Protein AF-A0A929VU07-F1 (afdb_monomer)

Secondary structure (DSSP, 8-state):
--HHHHHHHHHHSTTEEEE-TT-TTEEEEEETTEEEEEEE-SSSS--EEE---HHHHHHT-

Nearest PDB structures (foldseek):
  2fki-assembly1_A  TM=7.594E-01  e=6.753E-03  Escherichia coli
  2i8d-assembly1_B  TM=7.427E-01  e=1.051E-01  Lacticaseibacillus casei
  7wx6-assembly1_A  TM=3.340E-01  e=1.772E-01  Legionella pneumophila
  7vfm-assembly1_A  TM=6.553E-01  e=2.266E+00  Staphylococcus aureus subsp. aureus USA300
  3ch1-assembly3_G  TM=4.661E-01  e=7.462E-01  Mus musculus

Foldseek 3Di:
DDPVVVVVVLVVPPQKDWDDPPDDQKIFIDHPNHTAKIWGNDPPDTDMDGDDDPVVVVVVD

Sequence (61 aa):
MNIEQVRAYALALPGTTEDMPYGPDCVVFRIEGKIYLHISLEPSEPRCAVKLDPAVGAELR

Radius of gyration: 12.07 Å; Cα contacts (8 Å, |Δi|>4): 78; chains: 1; bounding box: 23×31×26 Å

pLDDT: mean 94.73, std 4.75, range [70.94, 98.44]

Solvent-accessible surface area (backbone atoms only — not comparable to full-atom values): 3736 Å² total; per-residue (Å²): 115,62,65,68,62,52,50,55,53,50,61,68,41,86,70,40,44,80,49,51,96,85,41,94,53,34,47,33,34,22,46,88,84,43,77,46,39,37,36,50,65,54,95,59,85,62,46,70,50,70,73,68,58,70,70,62,53,61,74,77,107

Structure (mmCIF, N/CA/C/O backbone)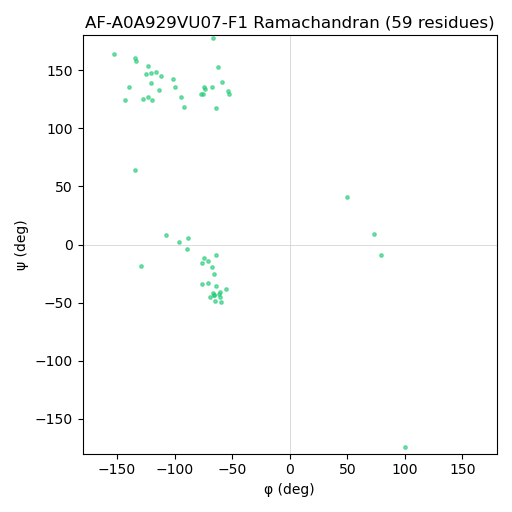:
data_AF-A0A929VU07-F1
#
_entry.id   AF-A0A929VU07-F1
#
loop_
_atom_site.group_PDB
_atom_site.id
_atom_site.type_symbol
_atom_site.label_atom_id
_atom_site.label_alt_id
_atom_site.label_comp_id
_atom_site.label_asym_id
_atom_site.label_entity_id
_atom_site.label_seq_id
_atom_site.pdbx_PDB_ins_code
_atom_site.Cartn_x
_atom_site.Cartn_y
_atom_site.Cartn_z
_atom_site.occupancy
_atom_site.B_iso_or_equiv
_atom_site.auth_seq_id
_atom_site.auth_comp_id
_atom_site.auth_asym_id
_atom_site.auth_atom_id
_atom_site.pdbx_PDB_model_num
ATOM 1 N N . MET A 1 1 ? -1.107 2.752 -13.947 1.00 88.81 1 MET A N 1
ATOM 2 C CA . MET A 1 1 ? -1.905 2.531 -12.715 1.00 88.81 1 MET A CA 1
ATOM 3 C C . MET A 1 1 ? -2.228 3.880 -12.075 1.00 88.81 1 MET A C 1
ATOM 5 O O . MET A 1 1 ? -1.345 4.725 -12.060 1.00 88.81 1 MET A O 1
ATOM 9 N N . ASN A 1 2 ? -3.448 4.112 -11.575 1.00 92.94 2 ASN A N 1
ATOM 10 C CA . ASN A 1 2 ? -3.778 5.325 -10.811 1.00 92.94 2 ASN A CA 1
ATOM 11 C C . ASN A 1 2 ? -3.564 5.060 -9.309 1.00 92.94 2 ASN A C 1
ATOM 13 O O . ASN A 1 2 ? -4.213 4.179 -8.750 1.00 92.94 2 ASN A O 1
ATOM 17 N N . ILE A 1 3 ? -2.652 5.803 -8.677 1.00 94.12 3 ILE A N 1
ATOM 18 C CA . ILE A 1 3 ? -2.243 5.575 -7.281 1.00 94.12 3 ILE A CA 1
ATOM 19 C C . ILE A 1 3 ? -3.395 5.838 -6.306 1.00 94.12 3 ILE A C 1
ATOM 21 O O . ILE A 1 3 ? -3.644 5.012 -5.433 1.00 94.12 3 ILE A O 1
ATOM 25 N N . GLU A 1 4 ? -4.149 6.922 -6.494 1.00 94.88 4 GLU A N 1
ATOM 26 C CA . GLU A 1 4 ? -5.262 7.283 -5.606 1.00 94.88 4 GLU A CA 1
ATOM 27 C C . GLU A 1 4 ? -6.389 6.249 -5.637 1.00 94.88 4 GLU A C 1
ATOM 29 O O . GLU A 1 4 ? -6.979 5.939 -4.604 1.00 94.88 4 GLU A O 1
ATOM 34 N N . GLN A 1 5 ? -6.657 5.652 -6.801 1.00 97.06 5 GLN A N 1
ATOM 35 C CA . GLN A 1 5 ? -7.635 4.566 -6.907 1.00 97.06 5 GLN A CA 1
ATOM 36 C C . GLN A 1 5 ? -7.183 3.315 -6.145 1.00 97.06 5 GLN A C 1
ATOM 38 O O . GLN A 1 5 ? -7.982 2.710 -5.431 1.00 97.06 5 GL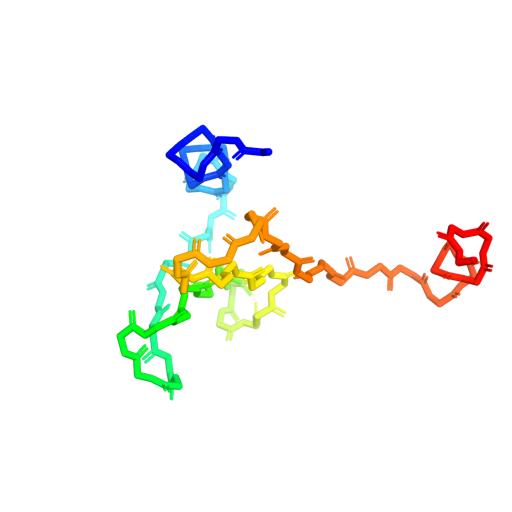N A O 1
ATOM 43 N N . VAL A 1 6 ? -5.905 2.941 -6.257 1.00 96.50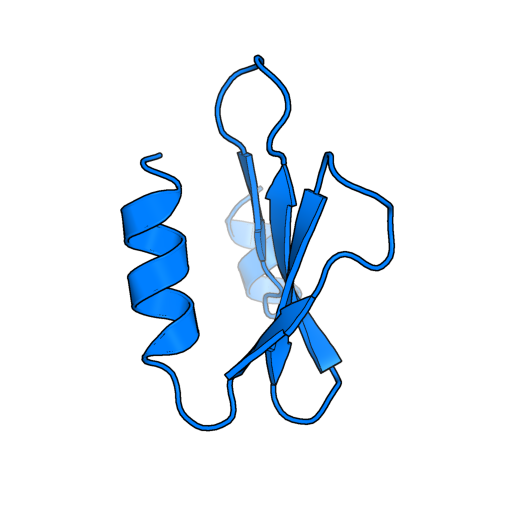 6 VAL A N 1
ATOM 44 C CA . VAL A 1 6 ? -5.351 1.790 -5.524 1.00 96.50 6 VAL A CA 1
ATOM 45 C C . VAL A 1 6 ? -5.334 2.059 -4.022 1.00 96.50 6 VAL A C 1
ATOM 47 O O . VAL A 1 6 ? -5.716 1.187 -3.246 1.00 96.50 6 VAL A O 1
ATOM 50 N N . ARG A 1 7 ? -4.958 3.273 -3.609 1.00 96.69 7 ARG A N 1
ATOM 51 C CA . ARG A 1 7 ? -4.982 3.719 -2.212 1.00 96.69 7 ARG A CA 1
ATOM 52 C C . ARG A 1 7 ? -6.391 3.658 -1.626 1.00 96.69 7 ARG A C 1
ATOM 54 O O . ARG A 1 7 ? -6.580 3.070 -0.564 1.00 96.69 7 ARG A O 1
ATOM 61 N N . ALA A 1 8 ? -7.381 4.211 -2.328 1.00 98.06 8 ALA A N 1
ATOM 62 C CA . ALA A 1 8 ? -8.777 4.176 -1.900 1.00 98.06 8 ALA A CA 1
ATOM 63 C C . ALA A 1 8 ? -9.298 2.737 -1.767 1.00 98.06 8 ALA A C 1
ATOM 65 O O . ALA A 1 8 ? -9.975 2.415 -0.792 1.00 98.06 8 ALA A O 1
ATOM 66 N N . TYR A 1 9 ? -8.941 1.861 -2.710 1.00 97.62 9 TYR A N 1
ATOM 67 C CA . TYR A 1 9 ? -9.294 0.446 -2.647 1.00 97.62 9 TYR A CA 1
ATOM 68 C C . TYR A 1 9 ? -8.632 -0.267 -1.460 1.00 97.62 9 TYR A C 1
ATOM 70 O O . TYR A 1 9 ? -9.315 -0.950 -0.702 1.00 97.62 9 TYR A O 1
ATOM 78 N N . ALA A 1 10 ? -7.323 -0.087 -1.261 1.00 97.50 10 ALA A N 1
ATOM 79 C CA . ALA A 1 10 ? -6.589 -0.713 -0.165 1.00 97.50 10 ALA A CA 1
ATOM 80 C C . ALA A 1 10 ? -7.147 -0.287 1.202 1.00 97.50 10 ALA A C 1
ATOM 82 O O . ALA A 1 10 ? -7.409 -1.137 2.049 1.00 97.50 10 ALA A O 1
ATOM 83 N N . LEU A 1 11 ? -7.407 1.010 1.399 1.00 97.81 11 LEU A N 1
ATOM 84 C CA . LEU A 1 11 ? -7.978 1.542 2.642 1.00 97.81 11 LEU A CA 1
ATOM 85 C C . LEU A 1 11 ? -9.429 1.105 2.893 1.00 97.81 11 LEU A C 1
ATOM 87 O O . LEU A 1 11 ? -9.880 1.146 4.035 1.00 97.81 11 LEU A O 1
ATOM 91 N N . ALA A 1 12 ? -10.155 0.663 1.863 1.00 98.06 12 ALA A N 1
ATOM 92 C CA . ALA A 1 12 ? -11.484 0.079 2.031 1.00 98.06 12 ALA A CA 1
ATOM 93 C C . ALA A 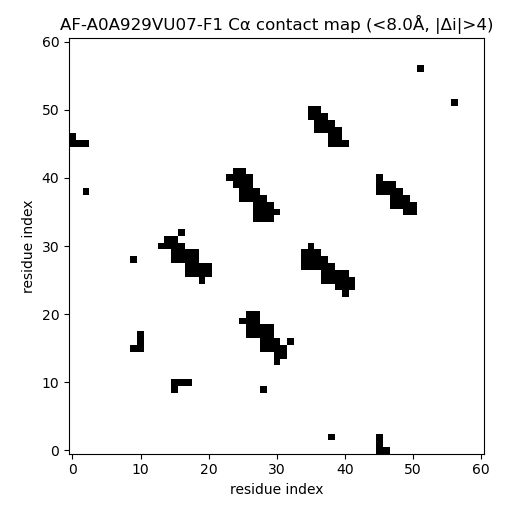1 12 ? -11.442 -1.364 2.574 1.00 98.06 12 ALA A C 1
ATOM 95 O O . ALA A 1 12 ? -12.464 -1.864 3.049 1.00 98.06 12 ALA A O 1
ATOM 96 N N . LEU A 1 13 ? -10.289 -2.046 2.524 1.00 97.19 13 LEU A N 1
ATOM 97 C CA . LEU A 1 13 ? -10.147 -3.404 3.049 1.00 97.19 13 LEU A CA 1
ATOM 98 C C . LEU A 1 13 ? -10.085 -3.385 4.591 1.00 97.19 13 LEU A C 1
ATOM 100 O O . LEU A 1 13 ? -9.267 -2.649 5.155 1.00 97.19 13 LEU A O 1
ATOM 104 N N . PRO A 1 14 ? -10.891 -4.209 5.294 1.00 97.62 14 PRO A N 1
ATOM 105 C CA . PRO A 1 14 ? -10.960 -4.205 6.755 1.00 97.62 14 PRO A CA 1
ATOM 106 C C . PRO A 1 14 ? -9.594 -4.365 7.427 1.00 97.62 14 PRO A C 1
ATOM 108 O O . PRO A 1 14 ? -8.815 -5.249 7.079 1.00 97.62 14 PRO A O 1
ATOM 111 N N . GLY A 1 15 ? -9.316 -3.512 8.415 1.00 96.44 15 GLY A N 1
ATOM 112 C CA . GLY A 1 15 ? -8.064 -3.555 9.172 1.00 96.44 15 GLY A CA 1
ATOM 113 C C . GLY A 1 15 ? -6.833 -3.063 8.406 1.00 96.44 15 GLY A C 1
ATOM 114 O O . GLY A 1 15 ? -5.721 -3.230 8.913 1.00 96.44 15 GLY A O 1
ATOM 115 N N . THR A 1 16 ? -7.004 -2.466 7.218 1.00 98.12 16 THR A N 1
ATOM 116 C CA . THR A 1 16 ? -5.886 -1.863 6.489 1.00 98.12 16 THR A CA 1
ATOM 117 C C . THR A 1 16 ? -5.450 -0.547 7.117 1.00 98.12 16 THR A C 1
ATOM 119 O O . THR A 1 16 ? -6.271 0.316 7.425 1.00 98.12 16 THR A O 1
ATOM 122 N N . THR A 1 17 ? -4.139 -0.373 7.252 1.00 98.31 17 THR A N 1
ATOM 123 C CA . THR A 1 17 ? -3.509 0.903 7.592 1.00 98.31 17 THR A CA 1
ATOM 124 C C . THR A 1 17 ? -2.487 1.301 6.534 1.00 98.31 17 THR A C 1
ATOM 126 O O . THR A 1 17 ? -1.918 0.453 5.844 1.00 98.31 17 THR A O 1
ATOM 129 N N . GLU A 1 18 ? -2.262 2.605 6.417 1.00 97.75 18 GLU A N 1
ATOM 130 C CA . GLU A 1 18 ? -1.250 3.214 5.556 1.00 97.75 18 GLU A CA 1
ATOM 131 C C . GLU A 1 18 ? -0.028 3.629 6.384 1.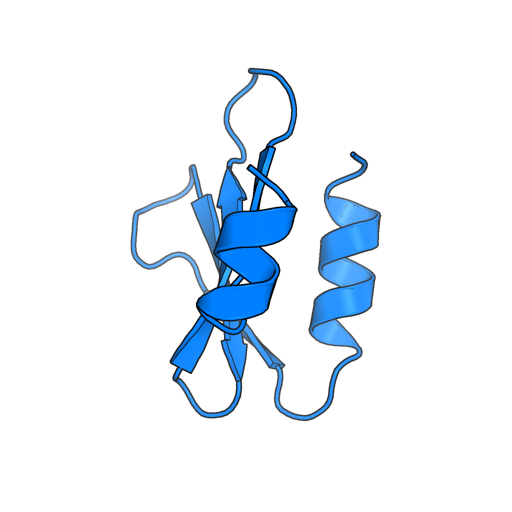00 97.75 18 GLU A C 1
ATOM 133 O O . GLU A 1 18 ? -0.171 4.069 7.526 1.00 97.75 18 GLU A O 1
ATOM 138 N N . ASP A 1 19 ? 1.166 3.460 5.818 1.00 97.06 19 ASP A N 1
ATOM 139 C CA . ASP A 1 19 ? 2.441 3.774 6.464 1.00 97.06 19 ASP A CA 1
ATOM 140 C C . ASP A 1 19 ? 3.527 4.116 5.420 1.00 97.06 19 ASP A C 1
ATOM 142 O O . ASP A 1 19 ? 3.391 3.803 4.235 1.00 97.06 19 ASP A O 1
ATOM 146 N N . MET A 1 20 ? 4.624 4.738 5.857 1.00 96.88 20 MET A N 1
ATOM 147 C CA . MET A 1 20 ? 5.778 5.118 5.029 1.00 96.88 20 MET A CA 1
ATOM 148 C C . MET A 1 20 ? 7.103 4.750 5.730 1.00 96.88 20 MET A C 1
ATOM 150 O O . MET A 1 20 ? 7.902 5.624 6.075 1.00 96.88 20 MET A O 1
ATOM 154 N N . PRO A 1 21 ? 7.377 3.450 5.966 1.00 96.25 21 PRO A N 1
ATOM 155 C CA . PRO A 1 21 ? 8.520 3.009 6.769 1.00 96.25 21 PRO A CA 1
ATOM 156 C C . PRO A 1 21 ? 9.875 3.215 6.075 1.00 96.25 21 PRO A C 1
ATOM 158 O O . PRO A 1 21 ? 10.912 3.113 6.725 1.00 96.25 21 PRO A O 1
ATOM 161 N N . TYR A 1 22 ? 9.874 3.475 4.763 1.00 93.44 22 TYR A N 1
ATOM 162 C CA . TYR A 1 22 ? 11.074 3.640 3.936 1.00 93.44 22 TYR A CA 1
ATOM 163 C C . TYR A 1 22 ? 11.321 5.098 3.519 1.00 93.44 22 TYR A C 1
ATOM 165 O O . TYR A 1 22 ? 12.202 5.351 2.703 1.00 93.44 22 TYR A O 1
ATOM 173 N N . GLY A 1 23 ? 10.557 6.049 4.067 1.00 93.06 23 GLY A N 1
ATOM 174 C CA . GLY A 1 23 ? 10.596 7.456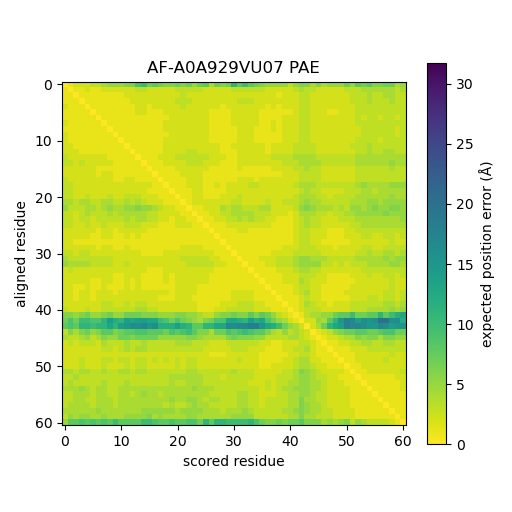 3.669 1.00 93.06 23 GLY A CA 1
ATOM 175 C C . GLY A 1 23 ? 9.456 7.852 2.719 1.00 93.06 23 GLY A C 1
ATOM 176 O O . GLY A 1 23 ? 8.548 7.058 2.474 1.00 93.06 23 GLY A O 1
ATOM 177 N N . PRO A 1 24 ? 9.479 9.092 2.200 1.00 93.75 24 PRO A N 1
ATOM 178 C CA . PRO A 1 24 ? 8.346 9.700 1.498 1.00 93.75 24 PRO A CA 1
ATOM 179 C C . PRO A 1 24 ? 8.110 9.153 0.083 1.00 93.75 24 PRO A C 1
ATOM 181 O O . PRO A 1 24 ? 7.063 9.417 -0.499 1.00 93.75 24 PRO A O 1
ATOM 184 N N . ASP A 1 25 ? 9.046 8.386 -0.473 1.00 93.12 25 ASP A N 1
ATOM 185 C CA . ASP A 1 25 ? 8.993 7.940 -1.872 1.00 93.12 25 ASP A CA 1
ATOM 186 C C . ASP A 1 25 ? 8.239 6.614 -2.062 1.00 93.12 25 ASP A C 1
ATOM 188 O O . ASP A 1 25 ? 8.062 6.129 -3.183 1.00 93.12 25 ASP A O 1
ATOM 192 N N . CYS A 1 26 ? 7.792 5.994 -0.969 1.00 94.44 26 CYS A N 1
ATOM 193 C CA . CYS A 1 26 ? 7.078 4.726 -0.992 1.00 94.44 26 CYS A CA 1
ATOM 194 C C . CYS A 1 26 ? 5.992 4.707 0.079 1.00 94.44 26 CYS A C 1
ATOM 196 O O . CYS A 1 26 ? 6.269 4.868 1.268 1.00 94.44 26 CYS A O 1
ATOM 198 N N . VAL A 1 27 ? 4.758 4.449 -0.346 1.00 96.69 27 VAL A N 1
ATOM 199 C CA . VAL A 1 27 ? 3.641 4.187 0.561 1.00 96.69 27 VAL A CA 1
ATOM 200 C C . VAL A 1 27 ? 3.414 2.684 0.658 1.00 96.69 27 VAL A C 1
ATOM 202 O O . VAL A 1 27 ? 3.435 1.967 -0.347 1.00 96.69 27 VAL A O 1
ATOM 205 N N . VAL A 1 28 ? 3.207 2.190 1.876 1.00 97.81 28 VAL A N 1
ATOM 206 C CA . VAL A 1 28 ? 2.911 0.781 2.129 1.00 97.81 28 VAL A CA 1
ATOM 207 C C . VAL A 1 28 ? 1.571 0.631 2.827 1.00 97.81 28 VAL A C 1
ATOM 209 O O . VAL A 1 28 ? 1.184 1.454 3.655 1.00 97.81 28 VAL A O 1
ATOM 212 N N . PHE A 1 29 ? 0.891 -0.471 2.533 1.00 98.44 29 PHE A N 1
ATOM 213 C CA . PHE A 1 29 ? -0.358 -0.842 3.181 1.00 98.44 29 PHE A CA 1
ATOM 214 C C . PHE A 1 29 ? -0.152 -2.105 4.003 1.00 98.44 29 PHE A C 1
ATOM 216 O O . PHE A 1 29 ? 0.467 -3.084 3.556 1.00 98.44 29 PHE A O 1
ATOM 223 N N . ARG A 1 30 ? -0.654 -2.064 5.235 1.00 98.38 30 ARG A N 1
ATOM 224 C CA . ARG A 1 30 ? -0.548 -3.137 6.220 1.00 98.38 30 ARG A CA 1
ATOM 225 C C . ARG A 1 30 ? -1.926 -3.667 6.558 1.00 98.38 30 ARG A C 1
ATOM 227 O O . ARG A 1 30 ? -2.869 -2.897 6.598 1.00 98.38 30 ARG A O 1
ATOM 234 N N . ILE A 1 31 ? -2.014 -4.952 6.872 1.00 97.06 31 ILE A N 1
ATOM 235 C CA . ILE A 1 31 ? -3.170 -5.561 7.533 1.00 97.06 31 ILE A CA 1
ATOM 236 C C . ILE A 1 31 ? -2.667 -6.228 8.809 1.00 97.06 31 ILE A C 1
ATOM 238 O O . ILE A 1 31 ? -1.662 -6.943 8.777 1.00 97.06 31 ILE A O 1
ATOM 242 N N . GLU A 1 32 ? -3.279 -5.904 9.950 1.00 95.00 32 GLU A N 1
ATOM 243 C CA . GLU A 1 32 ? -2.821 -6.368 11.274 1.00 95.00 32 GLU A CA 1
ATOM 244 C C . GLU A 1 32 ? -1.304 -6.142 11.500 1.00 95.00 32 GLU A C 1
ATOM 246 O O . GLU A 1 32 ? -0.573 -7.007 11.982 1.00 95.00 32 GLU A O 1
ATOM 251 N N . GLY A 1 33 ? -0.789 -4.984 11.065 1.00 95.12 33 GLY A N 1
ATOM 252 C CA . GLY A 1 33 ? 0.628 -4.610 11.182 1.00 95.12 33 GLY A CA 1
ATOM 253 C C . GLY A 1 33 ? 1.575 -5.227 10.137 1.00 95.12 33 GLY A C 1
ATOM 254 O O . GLY A 1 33 ? 2.725 -4.790 10.018 1.00 95.12 33 GLY A O 1
ATOM 255 N N . LYS A 1 34 ? 1.116 -6.182 9.319 1.00 96.69 34 LYS A N 1
ATOM 256 C CA . LYS A 1 34 ? 1.924 -6.855 8.287 1.00 96.69 34 LYS A CA 1
ATOM 257 C C . LYS A 1 34 ? 1.752 -6.185 6.927 1.00 96.69 34 LYS A C 1
ATOM 259 O O . LYS A 1 34 ? 0.636 -6.068 6.436 1.00 96.69 34 LYS A O 1
ATOM 264 N N . ILE A 1 35 ? 2.855 -5.810 6.280 1.00 97.75 35 ILE A N 1
ATOM 265 C CA . ILE A 1 35 ? 2.823 -5.197 4.941 1.00 97.75 35 ILE A CA 1
ATOM 266 C C . ILE A 1 35 ? 2.349 -6.214 3.894 1.00 97.75 35 ILE A C 1
ATOM 268 O O . ILE A 1 35 ? 2.851 -7.345 3.8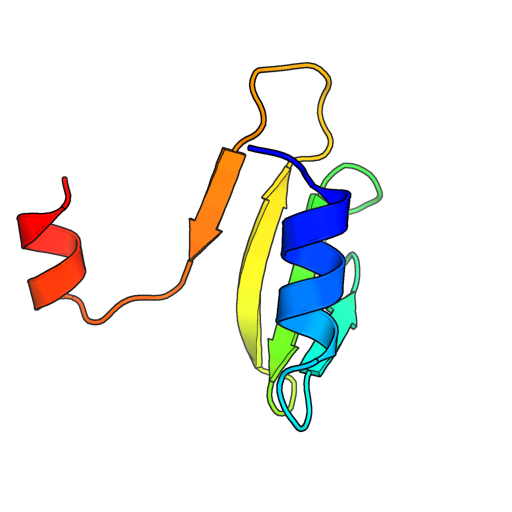85 1.00 97.75 35 ILE A O 1
ATOM 272 N N . TYR A 1 36 ? 1.445 -5.808 2.998 1.00 97.69 36 TYR A N 1
ATOM 273 C CA . TYR A 1 36 ? 0.975 -6.623 1.867 1.00 97.69 36 TYR A CA 1
ATOM 274 C C . TYR A 1 36 ? 1.023 -5.916 0.502 1.00 97.69 36 TYR A C 1
ATOM 276 O O . TYR A 1 36 ? 1.028 -6.603 -0.518 1.00 97.69 36 TYR A O 1
ATOM 284 N N . LEU A 1 37 ? 1.110 -4.583 0.470 1.00 97.88 37 LEU A N 1
ATOM 285 C CA . LEU A 1 37 ? 1.192 -3.780 -0.753 1.00 97.88 37 LEU A CA 1
ATOM 286 C C . LEU A 1 37 ? 2.201 -2.638 -0.561 1.00 97.88 37 LEU A C 1
ATOM 288 O O . LEU A 1 37 ? 2.186 -1.974 0.471 1.00 97.88 37 LEU A O 1
ATOM 292 N N . HIS A 1 38 ? 3.055 -2.418 -1.559 1.00 97.00 38 HIS A N 1
ATOM 293 C CA . HIS A 1 38 ? 3.953 -1.266 -1.675 1.00 97.00 38 HIS A CA 1
ATOM 294 C C . HIS A 1 38 ? 3.641 -0.523 -2.966 1.00 97.00 38 HIS A C 1
ATOM 296 O O . HIS A 1 38 ? 3.476 -1.170 -3.999 1.00 97.00 38 HIS A O 1
ATOM 302 N N . ILE A 1 39 ? 3.629 0.804 -2.938 1.00 96.12 39 ILE A N 1
ATOM 303 C CA . ILE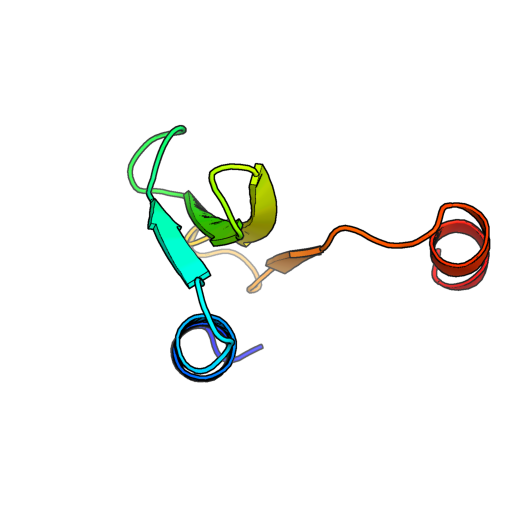 A 1 39 ? 3.498 1.641 -4.131 1.00 96.12 39 ILE A CA 1
ATOM 304 C C . ILE A 1 39 ? 4.649 2.643 -4.138 1.00 96.12 39 ILE A C 1
ATOM 306 O O . ILE A 1 39 ? 4.840 3.384 -3.176 1.00 96.12 39 ILE A O 1
ATOM 310 N N . SER A 1 40 ? 5.408 2.661 -5.233 1.00 94.38 40 SER A N 1
ATOM 311 C CA . SER A 1 40 ? 6.437 3.677 -5.462 1.00 94.38 40 SER A CA 1
ATOM 312 C C . SER A 1 40 ? 5.766 4.976 -5.909 1.00 94.38 40 SER A C 1
ATOM 314 O O . SER A 1 40 ? 4.940 4.957 -6.822 1.00 94.38 40 SER A O 1
ATOM 316 N N . LEU A 1 41 ? 6.114 6.082 -5.252 1.00 92.31 41 LEU A N 1
ATOM 317 C CA . LEU A 1 41 ? 5.632 7.432 -5.561 1.00 92.31 41 LEU A CA 1
ATOM 318 C C . LEU A 1 41 ? 6.616 8.213 -6.449 1.00 92.31 41 LEU A C 1
ATOM 320 O O . LEU A 1 41 ? 6.382 9.381 -6.755 1.00 92.31 41 LEU A O 1
ATOM 324 N N . GLU A 1 42 ? 7.718 7.580 -6.859 1.00 87.25 42 GLU A N 1
ATOM 325 C CA . GLU A 1 42 ? 8.717 8.196 -7.729 1.00 87.25 42 GLU A CA 1
ATOM 326 C C . GLU A 1 42 ? 8.124 8.577 -9.100 1.00 87.25 42 GLU A C 1
ATOM 328 O O . GLU A 1 42 ? 7.232 7.884 -9.592 1.00 87.25 42 GLU A O 1
ATOM 333 N N . PRO A 1 43 ? 8.669 9.605 -9.787 1.00 70.94 43 PRO A N 1
ATOM 334 C CA . PRO A 1 43 ? 8.123 10.134 -11.047 1.00 70.94 43 PRO A CA 1
ATOM 335 C C . PRO A 1 43 ? 8.137 9.161 -12.235 1.00 70.94 43 PRO A C 1
ATOM 337 O O . PRO A 1 43 ? 7.621 9.481 -13.305 1.00 70.94 43 PRO A O 1
ATOM 340 N N . SER A 1 44 ? 8.791 8.009 -12.082 1.00 80.56 44 SER A N 1
ATOM 341 C CA . SER A 1 44 ? 8.807 6.942 -13.080 1.00 80.56 44 SER A CA 1
ATOM 342 C C . SER A 1 44 ? 7.422 6.304 -13.256 1.00 80.56 44 SER A C 1
ATOM 344 O O . SER A 1 44 ? 6.460 6.651 -12.575 1.00 80.56 44 SER A O 1
ATOM 346 N N . GLU A 1 45 ? 7.307 5.347 -14.174 1.00 82.75 45 GLU A N 1
ATOM 347 C CA . GLU A 1 45 ? 6.052 4.633 -14.398 1.00 82.75 45 GLU A CA 1
ATOM 348 C C . GLU A 1 45 ? 5.487 4.044 -13.082 1.00 82.75 45 GLU A C 1
ATOM 350 O O . GLU A 1 45 ? 6.221 3.388 -12.333 1.00 82.75 45 GLU A O 1
ATOM 355 N N . PRO A 1 46 ? 4.196 4.278 -12.765 1.00 86.19 46 PRO A N 1
ATOM 356 C CA . PRO A 1 46 ? 3.624 3.896 -11.481 1.00 86.19 46 PRO A CA 1
ATOM 357 C C . PRO A 1 46 ? 3.626 2.377 -11.311 1.00 86.19 46 PRO A C 1
ATOM 359 O O . PRO A 1 46 ? 2.941 1.650 -12.036 1.00 86.19 46 PRO A O 1
ATOM 362 N N . ARG A 1 47 ? 4.359 1.918 -10.295 1.00 91.69 47 ARG A N 1
ATOM 363 C CA . ARG A 1 47 ? 4.612 0.507 -9.984 1.00 91.69 47 ARG A CA 1
ATOM 364 C C . ARG A 1 47 ? 4.211 0.171 -8.555 1.00 91.69 47 ARG A C 1
ATOM 366 O O . ARG A 1 47 ? 4.362 0.985 -7.642 1.00 91.69 47 ARG A O 1
ATOM 373 N N . CYS A 1 48 ? 3.743 -1.056 -8.356 1.00 94.38 48 CYS A N 1
ATOM 374 C CA . CYS A 1 48 ? 3.476 -1.597 -7.032 1.00 94.38 48 CYS A CA 1
ATOM 375 C C . CYS A 1 48 ? 4.044 -3.008 -6.876 1.00 94.38 48 CYS A C 1
ATOM 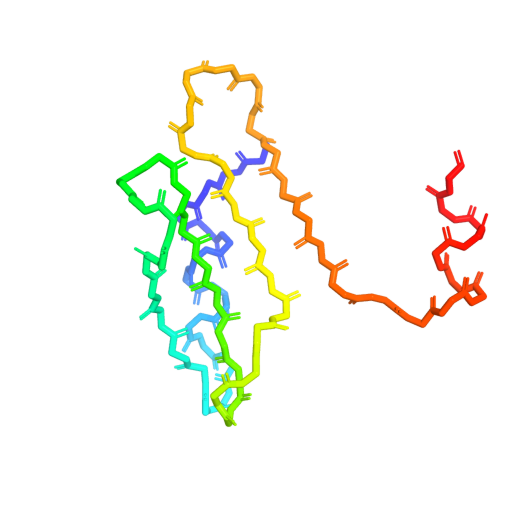377 O O . CYS A 1 48 ? 4.265 -3.715 -7.858 1.00 94.38 48 CYS A O 1
ATOM 379 N N . ALA A 1 49 ? 4.273 -3.407 -5.629 1.00 95.06 49 ALA A N 1
ATOM 380 C CA . ALA A 1 49 ? 4.604 -4.775 -5.262 1.00 95.06 49 ALA A CA 1
ATOM 381 C C . ALA A 1 49 ? 3.535 -5.300 -4.305 1.00 95.06 49 ALA A C 1
ATOM 383 O O . ALA A 1 49 ? 3.287 -4.706 -3.253 1.00 95.06 49 ALA A O 1
ATOM 384 N N . VAL A 1 50 ? 2.918 -6.420 -4.667 1.00 95.75 50 VAL A N 1
ATOM 385 C CA . VAL A 1 50 ? 1.886 -7.096 -3.876 1.00 95.75 50 VAL A CA 1
ATOM 386 C C . VAL A 1 50 ? 2.410 -8.429 -3.364 1.00 95.75 50 VAL A C 1
ATOM 388 O O . VAL A 1 50 ? 3.180 -9.111 -4.042 1.00 95.75 50 VAL A O 1
ATOM 391 N N . LYS A 1 51 ? 1.997 -8.818 -2.157 1.00 95.31 51 LYS A N 1
ATOM 392 C CA . LYS A 1 51 ? 2.214 -10.185 -1.682 1.00 95.31 51 LYS A CA 1
ATOM 393 C C . LYS A 1 51 ? 1.266 -11.140 -2.395 1.00 95.31 51 LYS A C 1
ATOM 395 O O . LYS A 1 51 ? 0.071 -10.883 -2.479 1.00 95.31 51 LYS A O 1
ATOM 400 N N . LEU A 1 52 ? 1.819 -12.252 -2.859 1.00 95.38 52 LEU A N 1
ATOM 401 C CA . LEU A 1 52 ? 1.109 -13.320 -3.552 1.00 95.38 52 LEU A CA 1
ATOM 402 C C . LEU A 1 52 ? 1.546 -14.666 -2.978 1.00 95.38 52 LEU A C 1
ATOM 404 O O . LEU A 1 52 ? 2.624 -14.773 -2.383 1.00 95.38 52 LEU A O 1
ATOM 408 N N . ASP A 1 53 ? 0.725 -15.688 -3.198 1.00 96.94 53 ASP A N 1
ATOM 409 C CA . ASP A 1 53 ? 1.167 -17.069 -3.031 1.00 96.94 53 ASP A CA 1
ATOM 410 C C . ASP A 1 53 ? 2.368 -17.351 -3.963 1.00 96.94 53 ASP A C 1
ATOM 412 O O . ASP A 1 53 ? 2.369 -16.875 -5.106 1.00 96.94 53 ASP A O 1
ATOM 416 N N . PRO A 1 54 ? 3.402 -18.092 -3.516 1.00 96.88 54 PRO A N 1
ATOM 417 C CA . PRO A 1 54 ? 4.575 -18.375 -4.337 1.00 96.88 54 PRO A CA 1
ATOM 418 C C . PRO A 1 54 ? 4.268 -19.021 -5.693 1.00 96.88 54 PRO A C 1
ATOM 420 O O . PRO A 1 54 ? 4.923 -18.662 -6.670 1.00 96.88 54 PRO A O 1
ATOM 423 N N . ALA A 1 55 ? 3.289 -19.930 -5.774 1.00 97.62 55 ALA A N 1
ATOM 424 C CA . ALA A 1 55 ? 2.926 -20.595 -7.024 1.00 97.62 55 ALA A CA 1
ATOM 425 C C . ALA A 1 55 ? 2.274 -19.610 -8.005 1.00 97.62 55 ALA A C 1
ATOM 427 O O . ALA A 1 55 ? 2.683 -19.529 -9.160 1.00 97.62 55 ALA A O 1
ATOM 428 N N . VAL A 1 56 ? 1.348 -18.779 -7.516 1.00 97.12 56 VAL A N 1
ATOM 429 C CA . VAL A 1 56 ? 0.712 -17.711 -8.311 1.00 97.12 56 VAL A CA 1
ATOM 430 C C . VAL A 1 56 ? 1.752 -16.697 -8.787 1.00 97.12 56 VAL A C 1
ATOM 432 O O . VAL A 1 56 ? 1.764 -16.283 -9.942 1.00 97.12 56 VAL A O 1
ATOM 435 N N . GLY A 1 57 ? 2.677 -16.313 -7.908 1.00 95.81 57 GLY A N 1
ATOM 436 C CA . GLY A 1 57 ? 3.765 -15.414 -8.270 1.00 95.81 57 GLY A CA 1
ATOM 437 C C . GLY A 1 57 ? 4.739 -16.012 -9.290 1.00 95.81 57 GLY A C 1
ATOM 438 O O . GLY A 1 57 ? 5.424 -15.253 -9.964 1.00 95.81 57 GLY A O 1
ATOM 439 N N . ALA A 1 58 ? 4.865 -17.336 -9.385 1.00 95.94 58 ALA A N 1
ATOM 440 C CA . ALA A 1 58 ? 5.683 -17.979 -10.412 1.00 95.94 58 ALA A CA 1
ATOM 441 C C . ALA A 1 58 ? 4.991 -17.973 -11.784 1.00 95.94 58 ALA A C 1
ATOM 443 O O . ALA A 1 58 ? 5.671 -17.826 -12.789 1.00 95.94 58 ALA A O 1
ATOM 444 N N . GLU A 1 59 ? 3.661 -18.088 -11.820 1.00 97.56 59 GLU A N 1
ATOM 445 C CA . GLU A 1 59 ? 2.866 -18.041 -13.056 1.00 97.56 59 GLU A CA 1
ATOM 446 C C . GLU A 1 59 ? 2.801 -16.633 -13.676 1.00 97.56 59 GLU A C 1
ATOM 448 O O . GLU A 1 59 ? 2.758 -16.490 -14.893 1.00 97.56 59 GLU A O 1
ATOM 453 N N . LEU A 1 60 ? 2.801 -15.586 -12.846 1.00 94.75 60 LEU A N 1
ATOM 454 C CA . LEU A 1 60 ? 2.640 -14.189 -13.276 1.00 94.75 60 LEU A CA 1
ATOM 455 C C . LEU A 1 60 ? 3.952 -13.471 -13.655 1.00 94.75 60 LEU A C 1
ATOM 457 O O . LEU A 1 60 ? 3.931 -12.256 -13.864 1.00 94.75 60 LEU A O 1
ATOM 461 N N . ARG A 1 61 ? 5.087 -14.178 -13.680 1.00 89.00 61 ARG A N 1
ATOM 462 C CA . ARG A 1 61 ? 6.420 -13.632 -13.995 1.00 89.00 61 ARG A CA 1
ATOM 463 C C . ARG A 1 61 ? 6.893 -14.088 -15.365 1.00 89.00 61 ARG A C 1
ATOM 465 O O . ARG A 1 61 ? 7.538 -13.252 -16.032 1.00 89.00 61 ARG A O 1
#

Mean predicted aligned error: 2.88 Å